Protein AF-A0A9P0DQX1-F1 (afdb_monomer_lite)

Structure (mmCIF, N/CA/C/O backbone):
data_AF-A0A9P0DQX1-F1
#
_entry.id   AF-A0A9P0DQX1-F1
#
loop_
_atom_site.group_PDB
_atom_site.id
_atom_site.type_symbol
_atom_site.label_atom_id
_atom_site.label_alt_id
_atom_site.label_comp_id
_atom_site.label_asym_id
_atom_site.label_entity_id
_atom_site.label_seq_id
_atom_site.pdbx_PDB_ins_code
_atom_site.Cartn_x
_atom_site.Cartn_y
_atom_site.Cartn_z
_atom_site.occupancy
_atom_site.B_iso_or_equiv
_atom_site.auth_seq_id
_atom_site.auth_comp_id
_atom_site.auth_asym_id
_atom_site.auth_atom_id
_atom_site.pdbx_PDB_model_num
ATOM 1 N N . MET A 1 1 ? -24.265 -12.962 7.675 1.00 59.34 1 MET A N 1
ATOM 2 C CA . MET A 1 1 ? -22.835 -13.279 7.893 1.00 59.34 1 MET A CA 1
ATOM 3 C C . MET A 1 1 ? -22.425 -12.620 9.203 1.00 59.34 1 MET A C 1
ATOM 5 O O . MET A 1 1 ? -22.689 -11.437 9.339 1.00 59.34 1 MET A O 1
ATOM 9 N N . ASN A 1 2 ? -21.921 -13.369 10.191 1.00 80.00 2 ASN A N 1
ATOM 10 C CA . ASN A 1 2 ? -21.557 -12.798 11.498 1.00 80.00 2 ASN A CA 1
ATOM 11 C C . ASN A 1 2 ? -20.235 -12.020 11.349 1.00 80.00 2 ASN A C 1
ATOM 13 O O . ASN A 1 2 ? -19.211 -12.615 11.014 1.00 80.00 2 ASN A O 1
ATOM 17 N N . THR A 1 3 ? -20.280 -10.707 11.563 1.00 79.00 3 THR A N 1
ATOM 18 C CA . THR A 1 3 ? -19.141 -9.785 11.478 1.00 79.00 3 THR A CA 1
ATOM 19 C C . THR A 1 3 ? -18.010 -10.140 12.448 1.00 79.00 3 THR A C 1
ATOM 21 O O . THR A 1 3 ? -16.849 -10.037 12.062 1.00 79.00 3 THR A O 1
ATOM 24 N N . GLU A 1 4 ? -18.309 -10.682 13.633 1.00 83.88 4 GLU A N 1
ATOM 25 C CA . GLU A 1 4 ? -17.287 -11.180 14.569 1.00 83.88 4 GLU A CA 1
ATOM 26 C C . GLU A 1 4 ? -16.513 -12.366 13.991 1.00 83.88 4 GLU A C 1
ATOM 28 O O . GLU A 1 4 ? -15.290 -12.413 14.090 1.00 83.88 4 GLU A O 1
ATOM 33 N N . LYS A 1 5 ? -17.199 -13.300 13.315 1.00 86.56 5 LYS A N 1
ATOM 34 C CA . LYS A 1 5 ? -16.539 -14.461 12.689 1.00 86.56 5 LYS A CA 1
ATOM 35 C C . LYS A 1 5 ? -15.587 -14.039 11.573 1.00 86.56 5 LYS A C 1
ATOM 37 O O . LYS A 1 5 ? -14.538 -14.652 11.396 1.00 86.56 5 LYS A O 1
ATOM 42 N N . VAL A 1 6 ? -15.948 -13.000 10.818 1.00 81.88 6 VAL A N 1
ATOM 43 C CA . VAL A 1 6 ? -15.079 -12.439 9.775 1.00 81.88 6 VAL A CA 1
ATOM 44 C C . VAL A 1 6 ? -13.864 -11.765 10.410 1.00 81.88 6 VAL A C 1
ATOM 46 O O . VAL A 1 6 ? -12.740 -12.050 10.006 1.00 81.88 6 VAL A O 1
ATOM 49 N N . TYR A 1 7 ? -14.066 -10.932 11.434 1.00 82.94 7 TYR A N 1
ATOM 50 C CA . TYR A 1 7 ? -12.971 -10.258 12.134 1.00 82.94 7 TYR A CA 1
ATOM 51 C C . TYR A 1 7 ? -12.001 -11.257 12.795 1.00 82.94 7 TYR A C 1
ATOM 53 O O . TYR A 1 7 ? -10.778 -11.110 12.703 1.00 82.94 7 TYR A O 1
ATOM 61 N N . GLU A 1 8 ? -12.522 -12.329 13.400 1.00 88.38 8 GLU A N 1
ATOM 62 C CA . GLU A 1 8 ? -11.717 -13.412 13.970 1.00 88.38 8 GLU A CA 1
ATOM 63 C C . GLU A 1 8 ? -10.903 -14.145 12.892 1.00 88.38 8 GLU A C 1
ATOM 65 O O . GLU A 1 8 ? -9.698 -14.358 13.063 1.00 88.38 8 GLU A O 1
ATOM 70 N N . ALA A 1 9 ? -11.533 -14.493 11.764 1.00 85.88 9 ALA A N 1
ATOM 71 C CA . ALA A 1 9 ? -10.867 -15.156 10.646 1.00 85.88 9 ALA A CA 1
ATOM 72 C C . ALA A 1 9 ? -9.734 -14.295 10.065 1.00 85.88 9 ALA A C 1
ATOM 74 O O . ALA A 1 9 ? -8.628 -14.796 9.858 1.00 85.88 9 ALA A O 1
ATOM 75 N N . VAL A 1 10 ? -9.976 -12.995 9.880 1.00 85.62 10 VAL A N 1
ATOM 76 C CA . VAL A 1 10 ? -8.990 -12.017 9.389 1.00 85.62 10 VAL A CA 1
ATOM 77 C C . VAL A 1 10 ? -7.823 -11.885 10.364 1.00 85.62 10 VAL A C 1
ATOM 79 O O . VAL A 1 10 ? -6.664 -11.973 9.963 1.00 85.62 10 VAL A O 1
ATOM 82 N N . SER A 1 11 ? -8.111 -11.777 11.661 1.00 85.12 11 SER A N 1
ATOM 83 C CA . SER A 1 11 ? -7.087 -11.720 12.709 1.00 85.12 11 SER A CA 1
ATOM 84 C C . SER A 1 11 ? -6.248 -13.000 12.768 1.00 85.12 11 SER A C 1
ATOM 86 O O . SER A 1 11 ? -5.043 -12.964 13.027 1.00 85.12 11 SER A O 1
ATOM 88 N N . ARG A 1 12 ? -6.869 -14.162 12.531 1.00 87.31 12 ARG A N 1
ATOM 89 C CA . ARG A 1 12 ? -6.181 -15.456 12.493 1.00 87.31 12 ARG A CA 1
ATOM 90 C C . ARG A 1 12 ? -5.303 -15.590 11.253 1.00 87.31 12 ARG A C 1
ATOM 92 O O . ARG A 1 12 ? -4.166 -16.032 11.393 1.00 87.31 12 ARG A O 1
ATOM 99 N N . LEU A 1 13 ? -5.792 -15.168 10.088 1.00 82.69 13 LEU A N 1
ATOM 100 C CA . LEU A 1 13 ? -5.014 -15.121 8.851 1.00 82.69 13 LEU A CA 1
ATOM 101 C C . LEU A 1 13 ? -3.809 -14.185 8.990 1.00 82.69 13 LEU A C 1
ATOM 103 O O . LEU A 1 13 ? -2.700 -14.588 8.656 1.00 82.69 13 LEU A O 1
ATOM 107 N N . LEU A 1 14 ? -3.994 -12.991 9.566 1.00 81.56 14 LEU A N 1
ATOM 108 C CA . LEU A 1 14 ? -2.898 -12.056 9.828 1.00 81.56 14 LEU A CA 1
ATOM 109 C C . LEU A 1 14 ? -1.803 -12.703 10.684 1.00 81.56 14 LEU A C 1
ATOM 111 O O . LEU A 1 14 ? -0.631 -12.663 10.323 1.00 81.56 14 LEU A O 1
ATOM 115 N N . ARG A 1 15 ? -2.184 -13.375 11.778 1.00 83.81 15 ARG A N 1
ATOM 116 C CA . ARG A 1 15 ? -1.232 -14.105 12.630 1.00 83.81 15 ARG A CA 1
ATOM 117 C C . ARG A 1 15 ? -0.518 -15.235 11.891 1.00 83.81 15 ARG A C 1
ATOM 119 O O . ARG A 1 15 ? 0.646 -15.482 12.184 1.00 83.81 15 ARG A O 1
ATOM 126 N N . LEU A 1 16 ? -1.190 -15.941 10.979 1.00 81.06 16 LEU A N 1
ATOM 127 C CA . LEU A 1 16 ? -0.561 -16.985 10.163 1.00 81.06 16 LEU A CA 1
ATOM 128 C C . LEU A 1 16 ? 0.465 -16.379 9.202 1.00 81.06 16 LEU A C 1
ATOM 130 O O . LEU A 1 16 ? 1.613 -16.808 9.214 1.00 81.06 16 LEU A O 1
ATOM 134 N N . LEU A 1 17 ? 0.093 -15.324 8.474 1.00 74.56 17 LEU A N 1
ATOM 135 C CA . LEU A 1 17 ? 0.996 -14.601 7.573 1.00 74.56 17 LEU A CA 1
ATOM 136 C C . LEU A 1 17 ? 2.196 -13.986 8.317 1.00 74.56 17 LEU A C 1
ATOM 138 O O . LEU A 1 17 ? 3.303 -13.951 7.790 1.00 74.56 17 LEU A O 1
ATOM 142 N N . GLU A 1 18 ? 2.009 -13.521 9.557 1.00 75.25 18 GLU A N 1
ATOM 143 C CA . GLU A 1 18 ? 3.103 -13.037 10.411 1.00 75.25 18 GLU A CA 1
ATOM 144 C C . GLU A 1 18 ? 3.982 -14.170 10.971 1.00 75.25 18 GLU A C 1
ATOM 146 O O . GLU A 1 18 ? 5.183 -13.968 11.163 1.00 75.25 18 GLU A O 1
ATOM 151 N N . ARG A 1 19 ? 3.405 -15.350 11.244 1.00 72.62 19 ARG A N 1
ATOM 152 C CA . ARG A 1 19 ? 4.124 -16.547 11.719 1.00 72.62 19 ARG A CA 1
ATOM 153 C C . ARG A 1 19 ? 4.907 -17.245 10.618 1.00 72.62 19 ARG A C 1
ATOM 155 O O . ARG A 1 19 ? 5.969 -17.783 10.911 1.00 72.62 19 ARG A O 1
ATOM 162 N N . GLU A 1 20 ? 4.469 -17.161 9.365 1.00 66.88 20 GLU A N 1
ATOM 163 C CA . GLU A 1 20 ? 5.232 -17.616 8.192 1.00 66.88 20 GLU A CA 1
ATOM 164 C C . GLU A 1 20 ? 6.470 -16.751 7.881 1.00 66.88 20 GLU A C 1
ATOM 166 O O . GLU A 1 20 ? 7.028 -16.808 6.784 1.00 66.88 20 GLU A O 1
ATOM 171 N N . LYS A 1 21 ? 6.964 -16.013 8.884 1.00 56.56 21 LYS A N 1
ATOM 172 C CA . LYS A 1 21 ? 8.167 -15.168 8.936 1.00 56.56 21 LYS A CA 1
ATOM 173 C C . LYS A 1 21 ? 9.467 -15.795 8.397 1.00 56.56 21 LYS A C 1
ATOM 175 O O . LYS A 1 21 ? 10.500 -15.142 8.467 1.00 56.56 21 LYS A O 1
ATOM 180 N N . ILE A 1 22 ? 9.455 -17.032 7.904 1.00 49.22 22 ILE A N 1
ATOM 181 C CA . ILE A 1 22 ? 10.650 -17.819 7.597 1.00 49.22 22 ILE A CA 1
ATOM 182 C C . ILE A 1 22 ? 10.774 -18.219 6.119 1.00 49.22 22 ILE A C 1
ATOM 184 O O . ILE A 1 22 ? 11.902 -18.445 5.700 1.00 49.22 22 ILE A O 1
ATOM 188 N N . ILE A 1 23 ? 9.715 -18.262 5.290 1.00 43.75 23 ILE A N 1
ATOM 189 C CA . ILE A 1 23 ? 9.883 -18.862 3.943 1.00 43.75 23 ILE A CA 1
ATOM 190 C C . ILE A 1 23 ? 9.793 -17.884 2.769 1.00 43.75 23 ILE A C 1
ATOM 192 O O . ILE A 1 23 ? 10.618 -18.012 1.874 1.00 43.75 23 ILE A O 1
ATOM 196 N N . HIS A 1 24 ? 8.963 -16.834 2.764 1.00 48.59 24 HIS A N 1
ATOM 197 C CA . HIS A 1 24 ? 9.038 -15.852 1.667 1.00 48.59 24 HIS A CA 1
ATOM 198 C C . HIS A 1 24 ? 8.703 -14.420 2.096 1.00 48.59 24 HIS A C 1
ATOM 200 O O . HIS A 1 24 ? 7.592 -13.935 1.896 1.00 48.59 24 HIS A O 1
ATOM 206 N N . ILE A 1 25 ? 9.737 -13.680 2.511 1.00 46.97 25 ILE A N 1
ATOM 207 C CA . ILE A 1 25 ? 9.791 -12.199 2.518 1.00 46.97 25 ILE A CA 1
ATOM 208 C C . ILE A 1 25 ? 9.531 -11.603 1.101 1.00 46.97 25 ILE A C 1
ATOM 210 O O .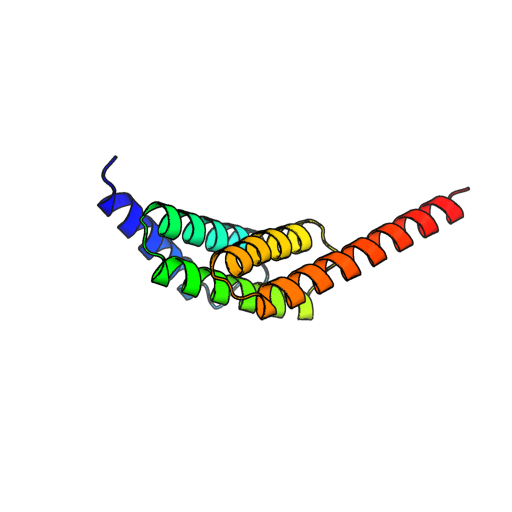 ILE A 1 25 ? 9.441 -10.395 0.918 1.00 46.97 25 ILE A O 1
ATOM 214 N N . ALA A 1 26 ? 9.328 -12.443 0.078 1.00 50.22 26 ALA A N 1
ATOM 215 C CA . ALA A 1 26 ? 9.262 -12.058 -1.326 1.00 50.22 26 ALA A CA 1
ATOM 216 C C . ALA A 1 26 ? 7.995 -12.492 -2.097 1.00 50.22 26 ALA A C 1
ATOM 218 O O . ALA A 1 26 ? 7.924 -12.180 -3.289 1.00 50.22 26 ALA A O 1
ATOM 219 N N . ASN A 1 27 ? 7.003 -13.172 -1.492 1.00 61.91 27 ASN A N 1
ATOM 220 C CA . ASN A 1 27 ? 5.804 -13.554 -2.254 1.00 61.91 27 ASN A CA 1
ATOM 221 C C . ASN A 1 27 ? 4.806 -12.380 -2.356 1.00 61.91 27 ASN A C 1
ATOM 223 O O . ASN A 1 27 ? 4.276 -11.905 -1.351 1.00 61.91 27 ASN A O 1
ATOM 227 N N . LEU A 1 28 ? 4.551 -11.926 -3.587 1.00 60.03 28 LEU A N 1
ATOM 228 C CA . LEU A 1 28 ? 3.558 -10.901 -3.942 1.00 60.03 28 LEU A CA 1
ATOM 229 C C . LEU A 1 28 ? 2.166 -11.206 -3.384 1.00 60.03 28 LEU A C 1
ATOM 231 O O . LEU A 1 28 ? 1.451 -10.282 -2.988 1.00 60.03 28 LEU A O 1
ATOM 235 N N . ASP A 1 29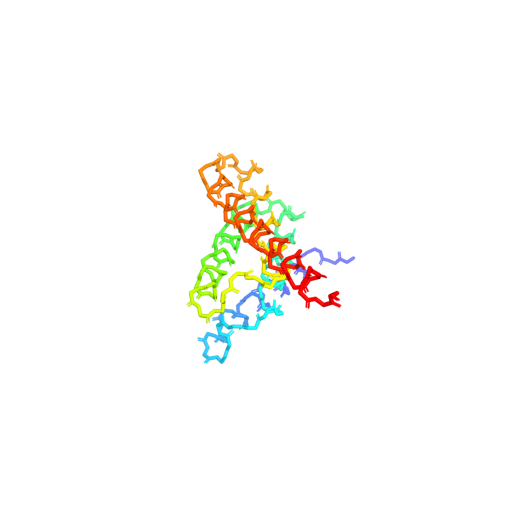 ? 1.809 -12.486 -3.311 1.00 62.69 29 ASP A N 1
ATOM 236 C CA . ASP A 1 29 ? 0.506 -12.929 -2.817 1.00 62.69 29 ASP A CA 1
ATOM 237 C C . ASP A 1 29 ? 0.312 -12.584 -1.338 1.00 62.69 29 ASP A C 1
ATOM 239 O O . ASP A 1 29 ? -0.788 -12.218 -0.917 1.00 62.69 29 ASP A O 1
ATOM 243 N N . ASN A 1 30 ? 1.396 -12.582 -0.557 1.00 67.50 30 ASN A N 1
ATOM 244 C CA . ASN A 1 30 ? 1.349 -12.201 0.850 1.00 67.50 30 ASN A CA 1
ATOM 245 C C . ASN A 1 30 ? 1.146 -10.690 1.009 1.00 67.50 30 ASN A C 1
ATOM 247 O O . ASN A 1 30 ? 0.364 -10.277 1.857 1.00 67.50 30 ASN A O 1
ATOM 251 N N . LEU A 1 31 ? 1.775 -9.854 0.173 1.00 69.75 31 LEU A N 1
ATOM 252 C CA . LEU A 1 31 ? 1.589 -8.395 0.212 1.00 69.75 31 LEU A CA 1
ATOM 253 C C . LEU A 1 31 ? 0.169 -7.982 -0.195 1.00 69.75 31 LEU A C 1
ATOM 255 O O . LEU A 1 31 ? -0.448 -7.167 0.491 1.00 69.75 31 LEU A O 1
ATOM 259 N N . LYS A 1 32 ? -0.380 -8.596 -1.253 1.00 71.81 32 LYS A N 1
ATOM 260 C CA . LYS A 1 32 ? -1.790 -8.419 -1.642 1.00 71.81 32 LYS A CA 1
ATOM 261 C C . LYS A 1 32 ? -2.728 -8.874 -0.520 1.00 71.81 32 LYS A C 1
ATOM 263 O O . LYS A 1 32 ? -3.701 -8.184 -0.225 1.00 71.81 32 LYS A O 1
ATOM 268 N N . SER A 1 33 ? -2.401 -9.977 0.156 1.00 73.56 33 SER A N 1
ATOM 269 C CA . SER A 1 33 ? -3.164 -10.469 1.309 1.00 73.56 33 SER A CA 1
ATOM 270 C C . SER A 1 33 ? -3.100 -9.514 2.505 1.00 73.56 33 SER A C 1
ATOM 272 O O . SER A 1 33 ? -4.137 -9.235 3.101 1.00 73.56 33 SER A O 1
ATOM 274 N N . PHE A 1 34 ? -1.931 -8.951 2.836 1.00 76.06 34 PHE A N 1
ATOM 275 C CA . PHE A 1 34 ? -1.815 -7.950 3.901 1.00 76.06 34 PHE A CA 1
ATOM 276 C C . PHE A 1 34 ? -2.620 -6.688 3.577 1.00 76.06 34 PHE A C 1
ATOM 278 O O . PHE A 1 34 ? -3.368 -6.224 4.434 1.00 76.06 34 PHE A O 1
ATOM 285 N N . PHE A 1 35 ? -2.543 -6.172 2.348 1.00 77.12 35 PHE A N 1
ATOM 286 C CA . PHE A 1 35 ? -3.353 -5.019 1.951 1.00 77.12 35 PHE A CA 1
ATOM 287 C C . PHE A 1 35 ? -4.858 -5.331 1.990 1.00 77.12 35 PHE A C 1
ATOM 289 O O . PHE A 1 35 ? -5.638 -4.542 2.515 1.00 77.12 35 PHE A O 1
ATOM 296 N N . GLY A 1 36 ? -5.271 -6.517 1.532 1.00 78.69 36 GLY A N 1
ATOM 297 C CA . GLY A 1 36 ? -6.660 -6.970 1.639 1.00 78.69 36 GLY A CA 1
ATOM 298 C C . GLY A 1 36 ? -7.148 -7.050 3.090 1.00 78.69 36 GLY A C 1
ATOM 299 O O . GLY A 1 36 ? -8.241 -6.582 3.399 1.00 78.69 36 GLY A O 1
ATOM 300 N N . ILE A 1 37 ? -6.319 -7.568 4.002 1.00 82.50 37 ILE A N 1
ATOM 301 C CA . ILE A 1 37 ? -6.594 -7.584 5.449 1.00 82.50 37 ILE A CA 1
ATOM 302 C C . ILE A 1 37 ? -6.745 -6.157 5.994 1.00 82.50 37 ILE A C 1
ATOM 304 O O . ILE A 1 37 ? -7.681 -5.891 6.748 1.00 82.50 37 ILE A O 1
ATOM 308 N N . SER A 1 38 ? -5.879 -5.228 5.575 1.00 81.94 38 SER A N 1
ATOM 309 C CA . SER A 1 38 ? -5.998 -3.807 5.915 1.00 81.94 38 SER A CA 1
ATOM 310 C C . SER A 1 38 ? -7.366 -3.253 5.493 1.00 81.94 38 SER A C 1
ATOM 312 O O . SER A 1 38 ? -8.079 -2.686 6.320 1.00 81.94 38 SER A O 1
ATOM 314 N N . THR A 1 39 ? -7.791 -3.470 4.246 1.00 81.06 39 THR A N 1
ATOM 315 C CA . THR A 1 39 ? -9.106 -3.009 3.770 1.00 81.06 39 THR A CA 1
ATOM 316 C C . THR A 1 39 ? -10.257 -3.568 4.610 1.00 81.06 39 THR A C 1
ATOM 318 O O . THR A 1 39 ? -11.222 -2.855 4.876 1.00 81.06 39 THR A O 1
ATOM 321 N N . VAL A 1 40 ? -10.152 -4.808 5.094 1.00 85.31 40 VAL A N 1
ATOM 322 C CA . VAL A 1 40 ? -11.175 -5.383 5.977 1.00 85.31 40 VAL A CA 1
ATOM 323 C C . VAL A 1 40 ? -11.232 -4.665 7.330 1.00 85.31 40 VAL A C 1
ATOM 325 O O . VAL A 1 40 ? -12.329 -4.350 7.790 1.00 85.31 40 VAL A O 1
ATOM 328 N N . PHE A 1 41 ? -10.091 -4.334 7.947 1.00 85.81 41 PHE A N 1
ATOM 329 C CA . PHE A 1 41 ? -10.076 -3.517 9.171 1.00 85.81 41 PHE A CA 1
ATOM 330 C C . PHE A 1 41 ? -10.705 -2.139 8.952 1.00 85.81 41 PHE A C 1
ATOM 332 O O . PHE A 1 41 ? -11.482 -1.682 9.789 1.00 85.81 41 PHE A O 1
ATOM 339 N N . PHE A 1 42 ? -10.451 -1.518 7.796 1.00 83.88 42 PHE A N 1
ATOM 340 C CA . PHE A 1 42 ? -11.105 -0.267 7.415 1.00 83.88 42 PHE A CA 1
ATOM 341 C C . PHE A 1 42 ? -12.632 -0.420 7.322 1.00 83.88 42 PHE A C 1
ATOM 343 O O . PHE A 1 42 ? -13.364 0.390 7.887 1.00 83.88 42 PHE A O 1
ATOM 350 N N . CYS A 1 43 ? -13.132 -1.485 6.683 1.00 83.75 43 CYS A N 1
ATOM 351 C CA . CYS A 1 43 ? -14.571 -1.768 6.613 1.00 83.75 43 CYS A CA 1
ATOM 352 C C . CYS A 1 43 ? -15.209 -1.996 7.994 1.00 83.75 43 CYS A C 1
ATOM 354 O O . CYS A 1 43 ? -16.387 -1.694 8.178 1.00 83.75 43 CYS A O 1
ATOM 356 N N . PHE A 1 44 ? -14.441 -2.498 8.963 1.00 86.56 44 PHE A N 1
ATOM 357 C CA . PHE A 1 44 ? -14.864 -2.640 10.358 1.00 86.56 44 PHE A CA 1
ATOM 358 C C . PHE A 1 44 ? -14.662 -1.384 11.212 1.00 86.56 44 PHE A C 1
ATOM 360 O O . PHE A 1 44 ? -14.938 -1.426 12.407 1.00 86.56 44 PHE A O 1
ATOM 367 N N . GLN A 1 45 ? -14.225 -0.270 10.615 1.00 87.31 45 GLN A N 1
ATOM 368 C CA . GLN A 1 45 ? -13.912 0.989 11.304 1.00 87.31 45 GLN A CA 1
ATOM 369 C C . GLN A 1 45 ? -12.798 0.854 12.358 1.00 87.31 45 GLN A C 1
ATOM 371 O O . GLN A 1 45 ? -12.636 1.716 13.221 1.00 87.31 45 GLN A O 1
ATOM 376 N N . ASP A 1 46 ? -11.982 -0.200 12.268 1.00 87.00 46 ASP A N 1
ATOM 377 C CA . ASP A 1 46 ? -10.784 -0.375 13.083 1.00 87.00 46 ASP A CA 1
ATOM 378 C C . ASP A 1 46 ? -9.602 0.334 12.410 1.00 87.00 46 ASP A C 1
ATOM 380 O O . ASP A 1 46 ? -8.715 -0.266 11.794 1.00 87.00 46 ASP A O 1
ATOM 384 N N . TYR A 1 47 ? -9.628 1.665 12.478 1.00 84.69 47 TYR A N 1
ATOM 385 C CA . 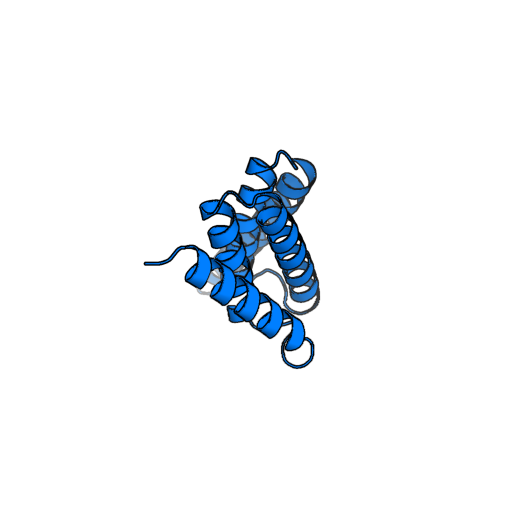TYR A 1 47 ? -8.646 2.518 11.810 1.00 84.69 47 TYR A CA 1
ATOM 386 C C . TYR A 1 47 ? -7.227 2.346 12.368 1.00 84.69 47 TYR A C 1
ATOM 388 O O . TYR A 1 47 ? -6.255 2.526 11.634 1.00 84.69 47 TYR A O 1
ATOM 396 N N . SER A 1 48 ? -7.099 1.956 13.639 1.00 87.31 48 SER A N 1
ATOM 397 C CA . SER A 1 48 ? -5.806 1.659 14.262 1.00 87.31 48 SER A CA 1
ATOM 398 C C . SER A 1 48 ? -5.187 0.393 13.676 1.00 87.31 48 SER A C 1
ATOM 400 O O . SER A 1 48 ? -4.029 0.423 13.251 1.00 87.31 48 SER A O 1
ATOM 402 N N . ALA A 1 49 ? -5.949 -0.705 13.590 1.00 86.50 49 ALA A N 1
ATOM 403 C CA . ALA A 1 49 ? -5.466 -1.932 12.960 1.00 86.50 49 ALA A CA 1
ATOM 404 C C . ALA A 1 49 ? -5.198 -1.729 11.462 1.00 86.50 49 ALA A C 1
ATOM 406 O O . ALA A 1 49 ? -4.188 -2.214 10.946 1.00 86.50 49 ALA A O 1
ATOM 407 N N . PHE A 1 50 ? -6.050 -0.956 10.779 1.00 85.25 50 PHE A N 1
ATOM 408 C CA . PHE A 1 50 ? -5.855 -0.595 9.377 1.00 85.25 50 PHE A CA 1
ATOM 409 C C . PHE A 1 50 ? -4.528 0.132 9.138 1.00 85.25 50 PHE A C 1
ATOM 411 O O . PHE A 1 50 ? -3.744 -0.283 8.278 1.00 85.25 50 PHE A O 1
ATOM 418 N N . LYS A 1 51 ? -4.260 1.193 9.911 1.00 84.69 51 LYS A N 1
ATOM 419 C CA . LYS A 1 51 ? -3.027 1.977 9.800 1.00 84.69 51 LYS A CA 1
ATOM 420 C C . LYS A 1 51 ? -1.801 1.108 10.077 1.00 84.69 51 LYS A C 1
ATOM 422 O O . LYS A 1 51 ? -0.929 1.008 9.217 1.00 84.69 51 LYS A O 1
ATOM 427 N N . MET A 1 52 ? -1.788 0.398 11.209 1.00 85.69 52 MET A N 1
ATOM 428 C CA . MET A 1 52 ? -0.668 -0.465 11.602 1.00 85.69 52 MET A CA 1
ATOM 429 C C . MET A 1 52 ? -0.358 -1.525 10.537 1.00 85.69 52 MET A C 1
ATOM 431 O O . MET A 1 52 ? 0.801 -1.772 10.202 1.00 85.69 52 MET A O 1
ATOM 435 N N . ASN A 1 53 ? -1.385 -2.185 9.998 1.00 83.06 53 ASN A N 1
ATOM 436 C CA . ASN A 1 53 ? -1.175 -3.233 9.006 1.00 83.06 53 ASN A CA 1
ATOM 437 C C . ASN A 1 53 ? -0.724 -2.662 7.651 1.00 83.06 53 ASN A C 1
ATOM 439 O O . ASN A 1 53 ? 0.080 -3.283 6.954 1.00 83.06 53 ASN A O 1
ATOM 443 N N . THR A 1 54 ? -1.169 -1.455 7.296 1.00 82.44 54 THR A N 1
ATOM 444 C CA . THR A 1 54 ? -0.699 -0.754 6.094 1.00 82.44 54 THR A CA 1
ATOM 445 C C . THR A 1 54 ? 0.767 -0.342 6.211 1.00 82.44 54 THR A C 1
ATOM 447 O O . THR A 1 54 ? 1.538 -0.615 5.294 1.00 82.44 54 THR A O 1
ATOM 450 N N . GLU A 1 55 ? 1.185 0.214 7.350 1.00 83.88 55 GLU A N 1
ATOM 451 C CA . GLU A 1 55 ? 2.590 0.557 7.624 1.00 83.88 55 GLU A CA 1
ATOM 452 C C . GLU A 1 55 ? 3.495 -0.682 7.546 1.00 83.88 55 GLU A C 1
ATOM 454 O O . GLU A 1 55 ? 4.497 -0.684 6.834 1.00 83.88 55 GLU A O 1
ATOM 459 N N . LYS A 1 56 ? 3.089 -1.799 8.161 1.00 81.88 56 LYS A N 1
ATOM 460 C CA . LYS A 1 56 ? 3.814 -3.076 8.045 1.00 81.88 56 LYS A CA 1
ATOM 461 C C . LYS A 1 56 ? 3.877 -3.609 6.610 1.00 81.88 56 LYS A C 1
ATOM 463 O O . LYS A 1 56 ? 4.861 -4.236 6.216 1.00 81.88 56 LYS A O 1
ATOM 468 N N . THR A 1 57 ? 2.808 -3.441 5.829 1.00 81.00 57 THR A N 1
ATOM 469 C CA . THR A 1 57 ? 2.795 -3.839 4.408 1.00 81.00 57 THR A CA 1
ATOM 470 C C . THR A 1 57 ? 3.794 -2.997 3.623 1.00 81.00 57 THR A C 1
ATOM 472 O O . THR A 1 57 ? 4.522 -3.524 2.783 1.00 81.00 57 THR A O 1
ATOM 475 N N . PHE A 1 58 ? 3.868 -1.708 3.946 1.00 79.56 58 PHE A N 1
ATOM 476 C CA . PHE A 1 58 ? 4.802 -0.773 3.347 1.00 79.56 58 PHE A CA 1
ATOM 477 C C . PHE A 1 58 ? 6.266 -1.121 3.658 1.00 79.56 58 PHE A C 1
ATOM 479 O O . PHE A 1 58 ? 7.071 -1.213 2.734 1.00 79.56 58 PHE A O 1
ATOM 486 N N . GLU A 1 59 ? 6.608 -1.406 4.916 1.00 81.06 59 GLU A N 1
ATOM 487 C CA . GLU A 1 59 ? 7.960 -1.835 5.308 1.00 81.06 59 GLU A CA 1
ATOM 488 C C . GLU A 1 59 ? 8.423 -3.072 4.525 1.00 81.06 59 GLU A C 1
ATOM 490 O O . GLU A 1 59 ? 9.516 -3.087 3.957 1.00 81.06 59 GLU A O 1
ATOM 495 N N . ARG A 1 60 ? 7.556 -4.083 4.401 1.00 77.44 60 ARG A N 1
ATOM 496 C CA . ARG A 1 60 ? 7.854 -5.298 3.623 1.00 77.44 60 ARG A CA 1
ATOM 497 C C . ARG A 1 60 ? 8.020 -5.012 2.134 1.00 77.44 60 ARG A C 1
ATOM 499 O O . ARG A 1 60 ? 8.849 -5.631 1.469 1.00 77.44 60 ARG A O 1
ATOM 506 N N . LEU A 1 61 ? 7.235 -4.083 1.595 1.00 75.50 61 LEU A N 1
ATOM 507 C CA . LEU A 1 61 ? 7.346 -3.675 0.199 1.00 75.50 61 LEU A CA 1
ATOM 508 C C . LEU A 1 61 ? 8.680 -2.949 -0.064 1.00 75.50 61 LEU A C 1
ATOM 510 O O . LEU A 1 61 ? 9.313 -3.217 -1.085 1.00 75.50 61 LEU A O 1
ATOM 514 N N . LEU A 1 62 ? 9.153 -2.125 0.879 1.00 75.44 62 LEU A N 1
ATOM 515 C CA . LEU A 1 62 ? 10.483 -1.502 0.838 1.00 75.44 62 LEU A CA 1
ATOM 516 C C . LEU A 1 62 ? 11.621 -2.528 0.947 1.00 75.44 62 LEU A C 1
ATOM 518 O O . LEU A 1 62 ? 12.618 -2.426 0.233 1.00 75.44 62 LEU A O 1
ATOM 522 N N . GLU A 1 63 ? 11.503 -3.520 1.831 1.00 76.06 63 GLU A N 1
ATOM 523 C CA . GLU A 1 63 ? 12.479 -4.614 1.925 1.00 76.06 63 GLU A CA 1
ATOM 524 C C . GLU A 1 63 ? 12.554 -5.404 0.620 1.00 76.06 63 GLU A C 1
ATOM 526 O O . GLU A 1 63 ? 13.642 -5.696 0.121 1.00 76.06 63 GLU A O 1
ATOM 531 N N . ARG A 1 64 ? 11.398 -5.690 0.018 1.00 71.00 64 ARG A N 1
ATOM 532 C CA . ARG A 1 64 ? 11.331 -6.374 -1.268 1.00 71.00 64 ARG A CA 1
ATOM 533 C C . ARG A 1 64 ? 11.908 -5.537 -2.401 1.00 71.00 64 ARG A C 1
ATOM 535 O O . ARG A 1 64 ? 12.599 -6.103 -3.235 1.00 71.00 64 ARG A O 1
ATOM 542 N N . GLU A 1 65 ? 11.683 -4.227 -2.428 1.00 69.06 65 GLU A N 1
ATOM 543 C CA . GLU A 1 65 ? 12.312 -3.307 -3.389 1.00 69.06 65 GLU A CA 1
ATOM 544 C C . GLU A 1 65 ? 13.847 -3.390 -3.359 1.00 69.06 65 GLU A C 1
ATOM 546 O O . GLU A 1 65 ? 14.481 -3.355 -4.415 1.00 69.06 65 GLU A O 1
ATOM 551 N N . LYS A 1 66 ? 14.448 -3.539 -2.169 1.00 68.88 66 LYS A N 1
ATOM 552 C CA . LYS A 1 66 ? 15.906 -3.705 -2.033 1.00 68.88 66 LYS A CA 1
ATOM 553 C C . LYS A 1 66 ? 16.415 -5.001 -2.674 1.00 68.88 66 LYS A C 1
ATOM 555 O O . 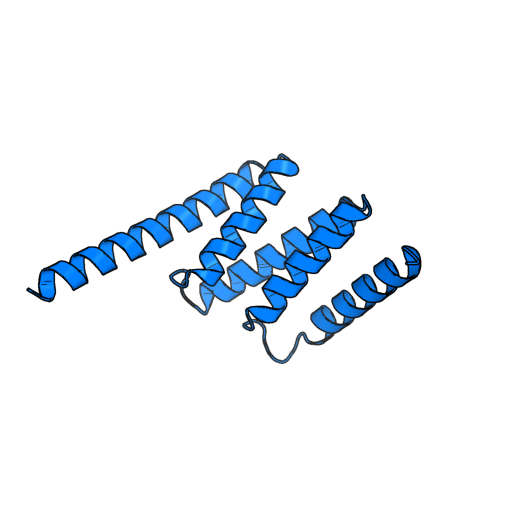LYS A 1 66 ? 17.573 -5.054 -3.072 1.00 68.88 66 LYS A O 1
ATOM 560 N N . ILE A 1 67 ? 15.572 -6.034 -2.756 1.00 63.72 67 ILE A N 1
ATOM 561 C CA . ILE A 1 67 ? 15.926 -7.367 -3.273 1.00 63.72 67 ILE A CA 1
ATOM 562 C C . ILE A 1 67 ? 15.527 -7.522 -4.750 1.00 63.72 67 ILE A C 1
ATOM 564 O O . ILE A 1 67 ? 16.241 -8.135 -5.538 1.00 63.72 67 ILE A O 1
ATOM 568 N N . ILE A 1 68 ? 14.375 -6.973 -5.130 1.00 59.50 68 ILE A N 1
ATOM 569 C CA . ILE A 1 68 ? 13.752 -7.069 -6.448 1.00 59.50 68 ILE A CA 1
ATOM 570 C C . ILE A 1 68 ? 13.450 -5.639 -6.885 1.00 59.50 68 ILE A C 1
ATOM 572 O O . ILE A 1 68 ? 12.514 -5.016 -6.379 1.00 59.50 68 ILE A O 1
ATOM 576 N N . HIS A 1 69 ? 14.239 -5.117 -7.826 1.00 61.81 69 HIS A N 1
ATOM 577 C CA . HIS A 1 69 ? 14.068 -3.763 -8.346 1.00 61.81 69 HIS A CA 1
ATOM 578 C C . HIS A 1 69 ? 12.596 -3.456 -8.690 1.00 61.81 69 HIS A C 1
ATOM 580 O O . HIS A 1 69 ? 11.899 -4.267 -9.299 1.00 61.81 69 HIS A O 1
ATOM 586 N N . ILE A 1 70 ? 12.148 -2.245 -8.337 1.00 58.88 70 ILE A N 1
ATOM 587 C CA . ILE A 1 70 ? 10.754 -1.740 -8.386 1.00 58.88 70 ILE A CA 1
ATOM 588 C C . ILE A 1 70 ? 10.054 -1.905 -9.748 1.00 58.88 70 ILE A C 1
ATOM 590 O O . ILE A 1 70 ? 8.836 -1.813 -9.822 1.00 58.88 70 ILE A O 1
ATOM 594 N N . ALA A 1 71 ? 10.784 -2.168 -10.832 1.00 60.41 71 ALA A N 1
ATOM 595 C CA . ALA A 1 71 ? 10.291 -2.144 -12.210 1.00 60.41 71 ALA A CA 1
ATOM 596 C C . ALA A 1 71 ? 9.254 -3.237 -12.576 1.00 60.41 71 ALA A C 1
ATOM 598 O O . ALA A 1 71 ? 8.937 -3.402 -13.748 1.00 60.41 71 ALA A O 1
ATOM 599 N N . ASN A 1 72 ? 8.699 -3.976 -11.613 1.00 70.62 72 ASN A N 1
ATOM 600 C CA . ASN A 1 72 ? 7.534 -4.824 -11.848 1.00 70.62 72 ASN A CA 1
ATOM 601 C C . ASN A 1 72 ? 6.241 -4.022 -11.596 1.00 70.62 72 ASN A C 1
ATOM 603 O O . ASN A 1 72 ? 6.059 -3.444 -10.523 1.00 70.62 72 ASN A O 1
ATOM 607 N N . LEU A 1 73 ? 5.327 -4.024 -12.572 1.00 69.44 73 LEU A N 1
ATOM 608 C CA . LEU A 1 73 ? 4.023 -3.352 -12.514 1.00 69.44 73 LEU A CA 1
ATOM 609 C C . LEU A 1 73 ? 3.206 -3.706 -11.257 1.00 69.44 73 LEU A C 1
ATOM 611 O O . LEU A 1 73 ? 2.558 -2.829 -10.688 1.00 69.44 73 LEU A O 1
ATOM 615 N N . ASP A 1 74 ? 3.276 -4.951 -10.773 1.00 70.31 74 ASP A N 1
ATOM 616 C CA . ASP A 1 74 ? 2.576 -5.371 -9.548 1.00 70.31 74 ASP A CA 1
ATOM 617 C C . ASP A 1 74 ? 3.091 -4.648 -8.289 1.00 70.31 74 ASP A C 1
ATOM 619 O O . ASP A 1 74 ? 2.321 -4.328 -7.375 1.00 70.31 74 ASP A O 1
ATOM 623 N N . ASN A 1 75 ? 4.394 -4.355 -8.234 1.00 71.56 75 ASN A N 1
ATOM 624 C CA . ASN A 1 75 ? 5.005 -3.638 -7.112 1.00 71.56 75 ASN A CA 1
ATOM 625 C C . ASN A 1 75 ? 4.561 -2.178 -7.130 1.00 71.56 75 ASN A C 1
ATOM 627 O O . ASN A 1 75 ? 4.177 -1.638 -6.097 1.00 71.56 75 ASN A O 1
ATOM 631 N N . LEU A 1 76 ? 4.571 -1.566 -8.317 1.00 78.06 76 LEU A N 1
ATOM 632 C CA . LEU A 1 76 ? 4.135 -0.187 -8.530 1.00 78.06 76 LEU A CA 1
ATOM 633 C C . LEU A 1 76 ? 2.680 0.020 -8.129 1.00 78.06 76 LEU A C 1
ATOM 635 O O . LEU A 1 76 ? 2.372 0.988 -7.437 1.00 78.06 76 LEU A O 1
ATOM 639 N N . LYS A 1 77 ? 1.801 -0.918 -8.502 1.00 80.75 77 LYS A N 1
ATOM 640 C CA . LYS A 1 77 ? 0.404 -0.891 -8.068 1.00 80.75 77 LYS A CA 1
ATOM 641 C C . LYS A 1 77 ? 0.298 -0.958 -6.543 1.00 80.75 77 LYS A C 1
ATOM 643 O O . LYS A 1 77 ? -0.430 -0.169 -5.958 1.00 80.75 77 LYS A O 1
ATOM 648 N N . SER A 1 78 ? 1.050 -1.853 -5.902 1.00 78.06 78 SER A N 1
ATOM 649 C CA . SER A 1 78 ? 1.020 -2.006 -4.440 1.00 78.06 78 SER A CA 1
ATOM 650 C C . SER A 1 78 ? 1.499 -0.739 -3.718 1.00 78.06 78 SER A C 1
ATOM 652 O O . SER A 1 78 ? 0.869 -0.308 -2.756 1.00 78.06 78 SER A O 1
ATOM 654 N N . PHE A 1 79 ? 2.571 -0.101 -4.203 1.00 80.75 79 PHE A N 1
ATOM 655 C CA . PHE A 1 79 ? 3.036 1.187 -3.674 1.00 80.75 79 PHE A CA 1
ATOM 656 C C . PHE A 1 79 ? 1.984 2.283 -3.856 1.00 80.75 79 PHE A C 1
ATOM 658 O O . PHE A 1 79 ? 1.735 3.047 -2.929 1.00 80.75 79 PHE A O 1
ATOM 665 N N . PHE A 1 80 ? 1.337 2.338 -5.022 1.00 82.50 80 PHE A N 1
ATOM 666 C CA . PHE A 1 80 ? 0.281 3.308 -5.294 1.00 82.50 80 PHE A CA 1
ATOM 667 C C . PHE A 1 80 ? -0.940 3.110 -4.385 1.00 82.50 80 PHE A C 1
ATOM 669 O O . PHE A 1 80 ? -1.412 4.071 -3.781 1.00 82.50 80 PHE A O 1
ATOM 676 N N . ASP A 1 81 ? -1.415 1.871 -4.231 1.00 82.44 81 ASP A N 1
ATOM 677 C CA . ASP A 1 81 ? -2.533 1.538 -3.344 1.00 82.44 81 ASP A CA 1
ATOM 678 C C . ASP A 1 81 ? -2.223 1.983 -1.897 1.00 82.44 81 ASP A C 1
ATOM 680 O O . ASP A 1 81 ? -3.042 2.639 -1.255 1.00 82.44 81 ASP A O 1
ATOM 684 N N . ILE A 1 82 ? -1.007 1.726 -1.402 1.00 83.00 82 ILE A N 1
ATOM 685 C CA . ILE A 1 82 ? -0.552 2.167 -0.073 1.00 83.00 82 ILE A CA 1
ATOM 686 C C . ILE A 1 82 ? -0.468 3.699 0.034 1.00 83.00 82 ILE A C 1
ATOM 688 O O . ILE A 1 82 ? -0.879 4.255 1.054 1.00 83.00 82 ILE A O 1
ATOM 692 N N . SER A 1 83 ? 0.000 4.406 -1.004 1.00 85.25 83 SER A N 1
ATOM 693 C CA . SER A 1 83 ? 0.004 5.879 -1.028 1.00 85.25 83 SER A CA 1
ATOM 694 C C . SER A 1 83 ? -1.382 6.450 -0.760 1.00 85.25 83 SER A C 1
ATOM 696 O O . SER A 1 83 ? -1.517 7.388 0.025 1.00 85.25 83 SER A O 1
ATOM 698 N N . THR A 1 84 ? -2.424 5.882 -1.377 1.00 81.56 84 THR A N 1
ATOM 699 C CA . THR A 1 84 ? -3.797 6.367 -1.164 1.00 81.56 84 THR A CA 1
ATOM 700 C C . THR A 1 84 ? -4.224 6.255 0.299 1.00 81.56 84 THR A C 1
ATOM 702 O O . THR A 1 84 ? -4.893 7.151 0.810 1.00 81.56 84 THR A O 1
ATOM 705 N N . VAL A 1 85 ? -3.754 5.227 1.012 1.00 83.31 85 VAL A N 1
ATOM 706 C CA . VAL A 1 85 ? -4.005 5.078 2.449 1.00 83.31 85 VAL A CA 1
ATOM 707 C C . VAL A 1 85 ? -3.296 6.163 3.252 1.00 83.31 85 VAL A C 1
ATOM 709 O O . VAL A 1 85 ? -3.930 6.805 4.087 1.00 83.31 85 VAL A O 1
ATOM 712 N N . PHE A 1 86 ? -2.013 6.423 2.984 1.00 83.38 86 PHE A N 1
ATOM 713 C CA . PHE A 1 86 ? -1.287 7.504 3.660 1.00 83.38 86 PHE A CA 1
ATOM 714 C C . PHE A 1 86 ? -1.945 8.867 3.437 1.00 83.38 86 PHE A C 1
ATOM 716 O O . PHE A 1 86 ? -2.077 9.645 4.381 1.00 83.38 86 PHE A O 1
ATOM 723 N N . PHE A 1 87 ? -2.451 9.120 2.228 1.00 82.31 87 PHE A N 1
ATOM 724 C CA . PHE A 1 87 ? -3.230 10.319 1.932 1.00 82.31 87 PHE A CA 1
ATOM 725 C C . PHE A 1 87 ? -4.504 10.408 2.788 1.00 82.31 87 PHE A C 1
ATOM 727 O O . PHE A 1 87 ? -4.747 11.440 3.413 1.00 82.31 87 PHE A O 1
ATOM 734 N N . CYS A 1 88 ? -5.286 9.326 2.887 1.00 79.44 88 CYS A N 1
ATOM 735 C CA . CYS A 1 88 ? -6.491 9.282 3.727 1.00 79.44 88 CYS A CA 1
ATOM 736 C C . CYS A 1 88 ? -6.198 9.515 5.218 1.00 79.44 88 CYS A C 1
ATOM 738 O O . CYS A 1 88 ? -7.027 10.086 5.923 1.00 79.44 88 CYS A O 1
ATOM 740 N N . PHE A 1 89 ? -5.021 9.103 5.693 1.00 81.50 89 PHE A N 1
ATOM 741 C CA . PHE A 1 89 ? -4.568 9.310 7.072 1.00 81.50 89 PHE A CA 1
ATOM 742 C C . PHE A 1 89 ? -3.809 10.625 7.283 1.00 81.50 89 PHE A C 1
ATOM 744 O O . PHE A 1 89 ? -3.293 10.856 8.375 1.00 81.50 89 PHE A O 1
ATOM 751 N N . GLN A 1 90 ? -3.768 11.492 6.266 1.00 87.50 90 GLN A N 1
ATOM 752 C CA . GLN A 1 90 ? -3.070 12.782 6.281 1.00 87.50 90 GLN A CA 1
ATOM 753 C C . GLN A 1 90 ? -1.559 12.663 6.545 1.00 87.50 90 GLN A C 1
ATOM 755 O O . GLN A 1 90 ? -0.904 13.639 6.914 1.00 87.50 90 GLN A O 1
ATOM 760 N N . ASP A 1 91 ? -0.977 11.486 6.304 1.00 86.12 91 ASP A N 1
ATOM 761 C CA . ASP A 1 91 ? 0.470 11.298 6.280 1.00 86.12 91 ASP A CA 1
ATOM 762 C C . ASP A 1 91 ? 1.010 11.689 4.899 1.00 86.12 91 ASP A C 1
ATOM 764 O O . ASP A 1 91 ? 1.367 10.866 4.049 1.00 86.12 91 ASP A O 1
ATOM 768 N N . TYR A 1 92 ? 1.025 12.998 4.647 1.00 87.88 92 TYR A N 1
ATOM 769 C CA . TYR A 1 92 ? 1.435 13.545 3.356 1.00 87.88 92 TYR A CA 1
ATOM 770 C C . TYR A 1 92 ? 2.918 13.309 3.050 1.00 87.88 92 TYR A C 1
ATOM 772 O O . TYR A 1 92 ? 3.304 13.289 1.880 1.00 87.88 92 TYR A O 1
ATOM 780 N N . SER A 1 93 ? 3.742 13.100 4.080 1.00 88.56 93 SER A N 1
ATOM 781 C CA . SER A 1 93 ? 5.158 12.767 3.921 1.00 88.56 93 SER A CA 1
ATOM 782 C C . SER A 1 93 ? 5.314 11.374 3.308 1.00 88.56 93 SER A C 1
ATOM 784 O O . SER A 1 93 ? 5.929 11.226 2.247 1.00 88.56 93 SER A O 1
ATOM 786 N N . ALA A 1 94 ? 4.674 10.363 3.909 1.00 83.75 94 ALA A N 1
ATOM 787 C CA . ALA A 1 94 ? 4.695 8.995 3.399 1.00 83.75 94 ALA A CA 1
ATOM 788 C C . ALA A 1 94 ? 3.994 8.870 2.034 1.00 83.75 94 ALA A C 1
ATOM 790 O O . ALA A 1 94 ? 4.471 8.143 1.157 1.00 83.75 94 ALA A O 1
ATOM 791 N N . PHE A 1 95 ? 2.904 9.617 1.819 1.00 86.31 95 PHE A N 1
ATOM 792 C CA . PHE A 1 95 ? 2.234 9.715 0.519 1.00 86.31 95 PHE A CA 1
ATOM 793 C C . PHE A 1 95 ? 3.170 10.245 -0.574 1.00 86.31 95 PHE A C 1
ATOM 795 O O . PHE A 1 95 ? 3.295 9.628 -1.638 1.00 86.31 95 PHE A O 1
ATOM 802 N N . LYS A 1 96 ? 3.834 11.381 -0.321 1.00 89.62 96 LYS A N 1
ATOM 803 C CA . LYS A 1 96 ? 4.722 12.021 -1.296 1.00 89.62 96 LYS A CA 1
ATOM 804 C C . LYS A 1 96 ? 5.887 11.104 -1.650 1.00 89.62 96 LYS A C 1
ATOM 806 O O . LYS A 1 96 ? 6.086 10.823 -2.828 1.00 89.62 96 LYS A O 1
ATOM 811 N N . MET A 1 97 ? 6.579 10.574 -0.640 1.00 87.12 97 MET A N 1
ATOM 812 C CA . MET A 1 97 ? 7.711 9.665 -0.832 1.00 87.12 97 MET A CA 1
ATOM 813 C C . MET A 1 97 ? 7.334 8.460 -1.710 1.00 87.12 97 MET A C 1
ATOM 815 O O . MET A 1 97 ? 8.070 8.099 -2.626 1.00 87.12 97 MET A O 1
ATOM 819 N N . ASN A 1 98 ? 6.177 7.840 -1.463 1.00 83.44 98 ASN A N 1
ATOM 820 C CA . ASN A 1 98 ? 5.740 6.691 -2.254 1.00 83.44 98 ASN A CA 1
ATOM 821 C C . ASN A 1 98 ? 5.352 7.053 -3.682 1.00 83.44 98 ASN A C 1
ATOM 823 O O . ASN A 1 98 ? 5.701 6.346 -4.628 1.00 83.44 98 ASN A O 1
ATOM 827 N N . THR A 1 99 ? 4.637 8.159 -3.851 1.00 85.75 99 THR A N 1
ATOM 828 C CA . THR A 1 99 ? 4.187 8.595 -5.173 1.00 85.75 99 THR A CA 1
ATOM 829 C C . THR A 1 99 ? 5.373 8.995 -6.054 1.00 85.75 99 THR A C 1
ATOM 831 O O . THR A 1 99 ? 5.386 8.661 -7.237 1.00 85.75 99 THR A O 1
ATOM 834 N N . GLU A 1 100 ? 6.408 9.615 -5.478 1.00 89.44 100 GLU A N 1
ATOM 835 C CA . GLU A 1 100 ? 7.667 9.918 -6.171 1.00 89.44 100 GLU A CA 1
ATOM 836 C C . GLU A 1 100 ? 8.385 8.644 -6.636 1.00 89.44 100 GLU A C 1
ATOM 838 O O . GLU A 1 100 ? 8.769 8.554 -7.803 1.00 89.44 100 GLU A O 1
ATOM 843 N N . LYS A 1 101 ? 8.479 7.616 -5.781 1.00 83.31 101 LYS A N 1
ATOM 844 C CA . LYS A 1 101 ? 9.052 6.312 -6.161 1.00 83.31 101 LYS A CA 1
ATOM 845 C C . LYS A 1 101 ? 8.299 5.646 -7.310 1.00 83.31 101 LYS A C 1
ATOM 847 O O . LYS A 1 101 ? 8.917 5.1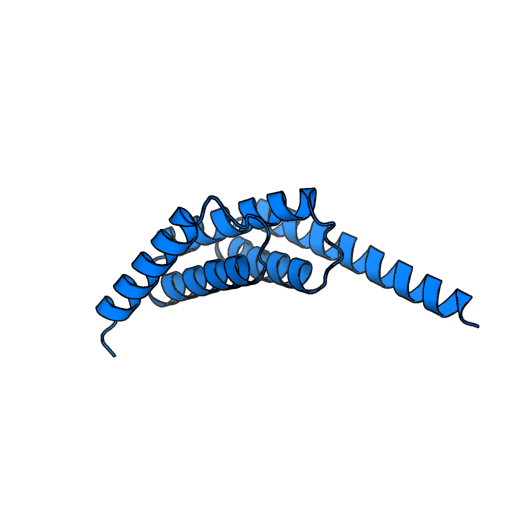55 -8.257 1.00 83.31 101 LYS A O 1
ATOM 852 N N . VAL A 1 102 ? 6.966 5.621 -7.235 1.00 84.94 102 VAL A N 1
ATOM 853 C CA . VAL A 1 102 ? 6.120 5.062 -8.301 1.00 84.94 102 VAL A CA 1
ATOM 854 C C . VAL A 1 102 ? 6.348 5.827 -9.601 1.00 84.94 102 VAL A C 1
ATOM 856 O O . VAL A 1 102 ? 6.571 5.214 -10.644 1.00 84.94 102 VAL A O 1
ATOM 859 N N . TYR A 1 103 ? 6.351 7.159 -9.537 1.00 87.69 103 TYR A N 1
ATOM 860 C CA . TYR A 1 103 ? 6.578 8.017 -10.693 1.00 87.69 103 TYR A CA 1
ATOM 861 C C . TYR A 1 103 ? 7.950 7.785 -11.339 1.00 87.69 103 TYR A C 1
ATOM 863 O O . TYR A 1 103 ? 8.034 7.636 -12.562 1.00 87.69 103 TYR A O 1
ATOM 871 N N . GLU A 1 104 ? 9.022 7.711 -10.547 1.00 86.44 104 GLU A N 1
ATOM 872 C CA . GLU A 1 104 ? 10.380 7.470 -11.044 1.00 86.44 104 GLU A CA 1
ATOM 873 C C . GLU A 1 104 ? 10.478 6.119 -11.763 1.00 86.44 104 GLU A C 1
ATOM 875 O O . GLU A 1 104 ? 10.965 6.028 -12.894 1.00 86.44 104 GLU A O 1
ATOM 880 N N . ALA A 1 105 ? 9.959 5.062 -11.141 1.00 83.00 105 ALA A N 1
ATOM 881 C CA . ALA A 1 105 ? 10.029 3.724 -11.702 1.00 83.00 105 ALA A CA 1
ATOM 882 C C . ALA A 1 105 ? 9.155 3.558 -12.961 1.00 83.00 105 ALA A C 1
ATOM 884 O O . ALA A 1 105 ? 9.609 2.933 -13.923 1.00 83.00 105 ALA A O 1
ATOM 885 N N . VAL A 1 106 ? 7.962 4.167 -13.015 1.00 83.62 106 VAL A N 1
ATOM 886 C CA . VAL A 1 106 ? 7.142 4.231 -14.242 1.00 83.62 106 VAL A CA 1
ATOM 887 C C . VAL A 1 106 ? 7.868 5.005 -15.342 1.00 83.62 106 VAL A C 1
ATOM 889 O O . VAL A 1 106 ? 7.917 4.555 -16.487 1.00 83.62 106 VAL A O 1
ATOM 892 N N . SER A 1 107 ? 8.482 6.140 -15.004 1.00 87.50 107 SER A N 1
ATOM 893 C CA . SER A 1 107 ? 9.234 6.960 -15.961 1.00 87.50 107 SER A CA 1
ATOM 894 C C . SER A 1 107 ? 10.412 6.194 -16.568 1.00 87.50 107 SER A C 1
ATOM 896 O O . SER A 1 107 ? 10.670 6.300 -17.769 1.00 87.50 107 SER A O 1
ATOM 898 N N . ARG A 1 108 ? 11.113 5.389 -15.758 1.00 84.94 108 ARG A N 1
ATOM 899 C CA . ARG A 1 108 ? 12.180 4.498 -16.231 1.00 84.94 108 ARG A CA 1
ATOM 900 C C . ARG A 1 108 ? 11.639 3.415 -17.164 1.00 84.94 108 ARG A C 1
ATOM 902 O O . ARG A 1 108 ? 12.145 3.284 -18.271 1.00 84.94 108 ARG A O 1
ATOM 909 N N . LEU A 1 109 ? 10.571 2.716 -16.771 1.00 83.50 109 LEU A N 1
ATOM 910 C CA . LEU A 1 109 ? 9.939 1.677 -17.596 1.00 83.50 109 LEU A CA 1
ATOM 911 C C . LEU A 1 109 ? 9.501 2.196 -18.969 1.00 83.50 109 LEU A C 1
ATOM 913 O O . LEU A 1 109 ? 9.749 1.552 -19.986 1.00 83.50 109 LEU A O 1
ATOM 917 N N . LEU A 1 110 ? 8.873 3.373 -19.009 1.00 84.56 110 LEU A N 1
ATOM 918 C CA . LEU A 1 110 ? 8.454 3.995 -20.263 1.00 84.56 110 LEU A CA 1
ATOM 919 C C . LEU A 1 110 ? 9.656 4.344 -21.143 1.00 84.56 110 LEU A C 1
ATOM 921 O O . LEU A 1 110 ? 9.621 4.104 -22.349 1.00 84.56 110 LEU A O 1
ATOM 925 N N . ARG A 1 111 ? 10.729 4.880 -20.553 1.00 87.38 111 ARG A N 1
ATOM 926 C CA . ARG A 1 111 ? 11.971 5.180 -21.275 1.00 87.38 111 ARG A CA 1
ATOM 927 C C . ARG A 1 111 ? 12.580 3.918 -21.887 1.00 87.38 111 ARG A C 1
ATOM 929 O O . ARG A 1 111 ? 12.912 3.929 -23.070 1.00 87.38 111 ARG A O 1
ATOM 936 N N . ASP A 1 112 ? 12.681 2.844 -21.111 1.00 85.12 112 ASP A N 1
ATOM 937 C CA . ASP A 1 112 ? 13.245 1.567 -21.560 1.00 85.12 112 ASP A CA 1
ATOM 938 C C . ASP A 1 112 ? 12.402 0.951 -22.682 1.00 85.12 112 ASP A C 1
ATOM 940 O O . ASP A 1 112 ? 12.945 0.531 -23.705 1.00 85.12 112 ASP A O 1
ATOM 944 N N . TYR A 1 113 ? 11.073 0.988 -22.548 1.00 84.06 113 TYR A N 1
ATOM 945 C CA . TYR A 1 113 ? 10.142 0.549 -23.588 1.00 84.06 113 TYR A CA 1
ATOM 946 C C . TYR A 1 113 ? 10.342 1.313 -24.905 1.00 84.06 113 TYR A C 1
ATOM 948 O O . TYR A 1 113 ? 10.450 0.702 -25.970 1.00 84.06 113 TYR A O 1
ATOM 956 N N . TRP A 1 114 ? 10.426 2.646 -24.852 1.00 89.31 114 TRP A N 1
ATOM 957 C CA . TRP A 1 114 ? 10.629 3.462 -26.052 1.00 89.31 114 TRP A CA 1
ATOM 958 C C . TRP A 1 114 ? 12.007 3.255 -26.682 1.00 89.31 114 TRP A C 1
ATOM 960 O O . TRP A 1 114 ? 12.109 3.214 -27.909 1.00 89.31 114 TRP A O 1
ATOM 970 N N . ASN A 1 115 ? 13.050 3.076 -25.871 1.00 89.06 115 ASN A N 1
ATOM 971 C CA . ASN A 1 115 ? 14.390 2.753 -26.358 1.00 89.06 115 ASN A CA 1
ATOM 972 C C . ASN A 1 115 ? 14.415 1.392 -27.064 1.00 89.06 115 ASN A C 1
ATOM 974 O O . ASN A 1 115 ? 14.925 1.297 -28.178 1.00 89.06 115 ASN A O 1
ATOM 978 N N . ALA A 1 116 ? 13.812 0.363 -26.463 1.00 86.06 116 ALA A N 1
ATOM 979 C CA . ALA A 1 116 ? 13.707 -0.963 -27.067 1.00 86.06 116 ALA A CA 1
ATOM 980 C C . ALA A 1 116 ? 12.934 -0.916 -28.392 1.00 86.06 116 ALA A C 1
ATOM 982 O O . ALA A 1 116 ? 13.408 -1.427 -29.402 1.00 86.06 116 ALA A O 1
ATOM 983 N N . LYS A 1 117 ? 11.791 -0.217 -28.414 1.00 86.00 117 LYS A N 1
ATOM 984 C CA . LYS A 1 117 ? 10.965 -0.053 -29.618 1.00 86.00 117 LYS A CA 1
ATOM 985 C C . LYS A 1 117 ? 11.695 0.677 -30.751 1.00 86.00 117 LYS A C 1
ATOM 987 O O . LYS A 1 117 ? 11.448 0.398 -31.921 1.00 86.00 117 LYS A O 1
ATOM 992 N N . ARG A 1 118 ? 12.580 1.620 -30.417 1.00 83.56 118 ARG A N 1
ATOM 993 C CA . ARG A 1 118 ? 13.383 2.370 -31.393 1.00 83.56 118 ARG A CA 1
ATOM 994 C C . ARG A 1 118 ? 14.520 1.539 -31.991 1.00 83.56 118 ARG A C 1
ATOM 996 O O . ARG A 1 118 ? 14.882 1.785 -33.130 1.00 83.56 118 ARG A O 1
ATOM 1003 N N . LEU A 1 119 ? 15.074 0.594 -31.230 1.00 76.06 119 LEU A N 1
ATOM 1004 C CA . LEU A 1 119 ? 16.156 -0.302 -31.664 1.00 76.06 119 LEU A CA 1
ATOM 1005 C C . LEU A 1 119 ? 15.655 -1.535 -32.433 1.00 76.06 119 LEU A C 1
ATOM 1007 O O . LEU A 1 119 ? 16.453 -2.240 -33.039 1.00 76.06 119 LEU A O 1
ATOM 1011 N N . SER A 1 120 ? 14.351 -1.812 -32.391 1.00 70.88 120 SER A N 1
ATOM 1012 C CA . SER A 1 120 ? 13.703 -2.901 -33.133 1.00 70.88 120 SER A CA 1
ATOM 1013 C C . SER A 1 120 ? 13.250 -2.525 -34.557 1.00 70.88 120 SER A C 1
ATOM 1015 O O . SER A 1 120 ? 12.496 -3.285 -35.162 1.00 70.88 120 SER A O 1
ATOM 1017 N N . ILE A 1 121 ? 13.663 -1.358 -35.066 1.00 51.72 121 ILE A N 1
ATOM 1018 C CA . ILE A 1 121 ? 13.420 -0.849 -36.430 1.00 51.72 121 ILE A CA 1
ATOM 1019 C C . ILE A 1 121 ? 14.777 -0.702 -37.114 1.00 51.72 121 ILE A C 1
ATOM 1021 O O . ILE A 1 121 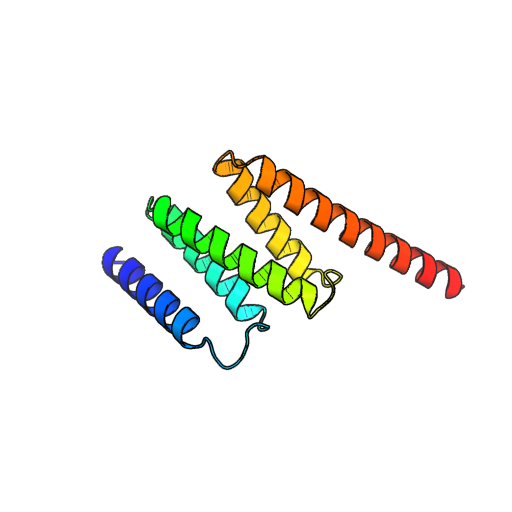? 14.879 -1.098 -38.294 1.00 51.72 121 ILE A O 1
#

Radius of gyration: 16.82 Å; chains: 1; bounding box: 39×32×51 Å

Sequence (121 aa):
MNTEKVYEAVSRLLRLLEREKIIHIANLDNLKSFFGISTVFFCFQDYSAFKMNTEKTFERLLEREKIIHIANLDNLKSFFDISTVFFCFQDYSAFKMNTEKVYEAVSRLLRDYWNAKRLSI

Foldseek 3Di:
DDLVVVLVVLVVVVVVLVVVVPDDLADLVSLVSLLVSLVSCVVVVVVVSNVVSLVVSVVSLVVNCVVPPCLDPSSLVSLQSSLVSCVVVVVVVSNVVSVVSSVVSVVVNVVVVVVVVVVVD

pLDDT: mean 78.24, std 10.4, range [43.75, 89.62]

Secondary structure (DSSP, 8-state):
--HHHHHHHHHHHHHHHHHTTTT-TT-HHHHHHHHHHHHHHHHTT-HHHHHHHHHHHHHHHHHHHHHS-S-SHHHHHHHHHHHHHHHHTT-HHHHHHHHHHHHHHHHHHHHHHHHHHHHT-

Organism: Phyllotreta striolata (NCBI:txid444603)